Protein 1XE1 (pdb70)

B-factor: mean 42.99, std 13.26, range [21.29, 99.69]

InterPro domains:
  IPR009000 Translation protein, beta-barrel domain superfamily [SSF50447] (25-107)
  IPR016744 Uncharacterised conserved protein UCP019072 [PIRSF019072] (3-108)
  IPR029459 Elongation factor Tu-type domain [PF14578] (24-104)

Radius of gyration: 11.36 Å; Cα contacts (8 Å, |Δi|>4): 255; chains: 1; bounding box: 30×22×25 Å

Solvent-accessible surface area: 5218 Å² total

Sequence (89 aa):
IEILSKKPAGKVVVEEVVNIGKDVIIGTVESGIGVGFKVKGPSGIGGIVRIERNREKVEFAIAGDRIGISIEGKIGKVKKGDVLEIYQT

Structure (mmCIF, N/CA/C/O backbone):
data_1XE1
#
_entry.id   1XE1
#
_cell.length_a   88.625
_cell.length_b   88.625
_cell.length_c   73.267
_cell.angle_alpha   90.00
_cell.angle_beta   90.00
_cell.angle_gamma   120.00
#
_symmetry.space_group_name_H-M   'P 65 2 2'
#
loop_
_entity.id
_entity.type
_entity.pdbx_description
1 polymer 'hypothetical protein PF0907'
2 non-polymer 'SULFATE ION'
3 water water
#
loop_
_atom_site.group_PDB
_atom_site.id
_atom_site.type_symbol
_atom_site.label_atom_id
_atom_site.label_alt_id
_atom_site.label_comp_id
_atom_site.label_asym_id
_atom_site.label_entity_id
_atom_site.label_seq_id
_atom_site.pdbx_PDB_ins_code
_atom_site.Cartn_x
_atom_site.Cartn_y
_atom_site.Cartn_z
_atom_site.occupancy
_atom_site.B_iso_or_equiv
_atom_site.auth_seq_id
_atom_site.auth_comp_id
_atom_site.auth_asym_id
_atom_site.auth_atom_id
_atom_site.pdbx_PDB_model_num
ATOM 1 N N . ILE A 1 26 ? 78.821 29.639 -6.300 1.00 81.47 18 ILE A N 1
ATOM 2 C CA . ILE A 1 26 ? 79.803 29.257 -7.353 1.00 81.10 18 ILE A CA 1
ATOM 3 C C . ILE A 1 26 ? 80.527 27.953 -7.005 1.00 80.02 18 ILE A C 1
ATOM 4 O O . ILE A 1 26 ? 80.599 27.046 -7.839 1.00 81.68 18 ILE A O 1
ATOM 6 N N . GLU A 1 27 ? 81.055 27.856 -5.785 1.00 75.77 19 GLU A N 1
ATOM 7 C CA . GLU A 1 27 ? 81.782 26.656 -5.356 1.00 73.94 19 GLU A CA 1
ATOM 8 C C . GLU A 1 27 ? 81.587 26.345 -3.872 1.00 71.81 19 GLU A C 1
ATOM 9 O O . GLU A 1 27 ? 81.379 27.247 -3.066 1.00 72.90 19 GLU A O 1
ATOM 11 N N . ILE A 1 28 ? 81.672 25.069 -3.513 1.00 67.14 20 ILE A N 1
ATOM 12 C CA . ILE A 1 28 ? 81.496 24.652 -2.128 1.00 65.00 20 ILE A CA 1
ATOM 13 C C . ILE A 1 28 ? 82.859 24.427 -1.480 1.00 64.42 20 ILE A C 1
ATOM 14 O O . ILE A 1 28 ? 83.656 23.621 -1.965 1.00 63.63 20 ILE A O 1
ATOM 19 N N . LEU A 1 29 ? 83.124 25.131 -0.381 1.00 62.51 21 LEU A N 1
ATOM 20 C CA . LEU A 1 29 ? 84.432 25.039 0.265 1.00 63.84 21 LEU A CA 1
ATOM 21 C C . LEU A 1 29 ? 84.516 24.071 1.455 1.00 65.53 21 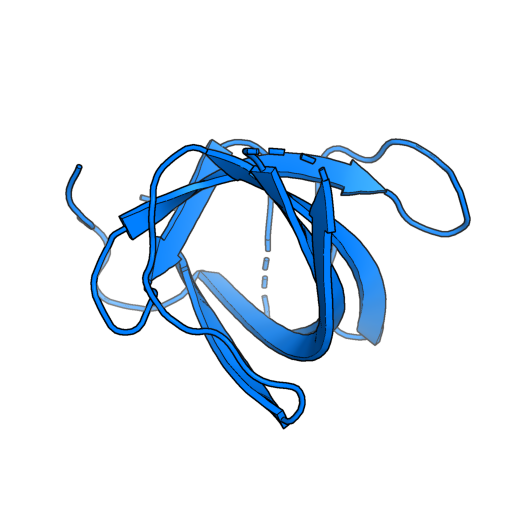LEU A C 1
ATOM 22 O O . LEU A 1 29 ? 85.600 23.555 1.739 1.00 67.94 21 LEU A O 1
ATOM 27 N N . SER A 1 30 ? 83.398 23.807 2.137 1.00 63.09 22 SER A N 1
ATOM 28 C C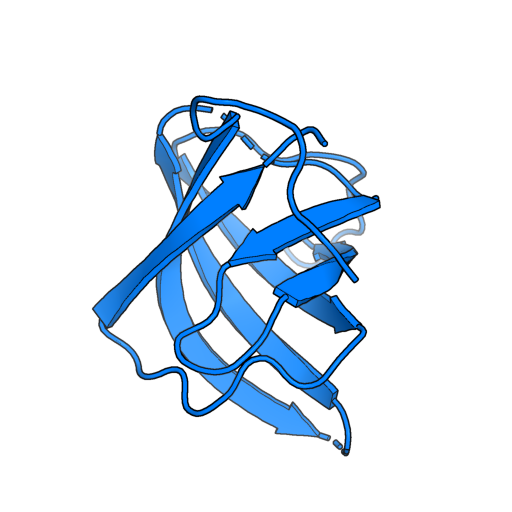A . SER A 1 30 ? 83.415 22.912 3.304 1.00 61.23 22 SER A CA 1
ATOM 29 C C . SER A 1 30 ? 83.485 21.444 2.905 1.00 62.40 22 SER A C 1
ATOM 30 O O . SER A 1 30 ? 83.078 21.071 1.808 1.00 62.39 22 SER A O 1
ATOM 33 N N . LYS A 1 31 ? 83.992 20.612 3.809 1.00 62.76 23 LYS A N 1
ATOM 34 C CA . LYS A 1 31 ? 84.126 19.187 3.545 1.00 62.96 23 LYS A CA 1
ATOM 35 C C . LYS A 1 31 ? 82.819 18.433 3.811 1.00 62.36 23 LYS A C 1
ATOM 36 O O . LYS A 1 31 ? 82.466 17.509 3.076 1.00 63.68 23 LYS A O 1
ATOM 37 N N . LYS A 1 32 ? 82.112 18.821 4.867 1.00 58.47 24 LYS A N 1
ATOM 38 C CA . LYS A 1 32 ? 80.881 18.142 5.258 1.00 54.96 24 LYS A CA 1
ATOM 39 C C . LYS A 1 32 ? 79.677 19.108 5.232 1.00 53.25 24 LYS A C 1
ATOM 40 O O . LYS A 1 32 ? 79.849 20.324 5.435 1.00 52.93 24 LYS A O 1
ATOM 43 N N . PRO A 1 33 ? 78.471 18.588 4.958 1.00 49.40 25 PRO A N 1
ATOM 44 C CA . PRO A 1 33 ? 77.255 19.414 4.988 1.00 45.28 25 PRO A CA 1
ATOM 45 C C . PRO A 1 33 ? 76.973 19.980 6.388 1.00 39.00 25 PRO A C 1
ATOM 46 O O . PRO A 1 33 ? 77.192 19.288 7.392 1.00 40.26 25 PRO A O 1
ATOM 50 N N . ALA A 1 34 ? 76.513 21.224 6.453 1.00 33.51 26 ALA A N 1
ATOM 51 C CA . ALA A 1 34 ? 75.955 21.769 7.703 1.00 32.65 26 ALA A CA 1
ATOM 52 C C . ALA A 1 34 ? 74.583 21.154 8.023 1.00 34.73 26 ALA A C 1
ATOM 53 O O . ALA A 1 34 ? 74.216 20.987 9.185 1.00 32.50 26 ALA A O 1
ATOM 55 N N . GLY A 1 35 ? 73.817 20.815 6.984 1.00 33.50 27 GLY A N 1
ATOM 56 C CA . GLY A 1 35 ? 72.482 20.292 7.185 1.00 30.27 27 GLY A CA 1
ATOM 57 C C . GLY A 1 35 ? 72.007 19.603 5.920 1.00 30.08 27 GLY A C 1
ATOM 58 O O . GLY A 1 35 ? 72.668 19.701 4.886 1.00 30.83 27 GLY A O 1
ATOM 59 N N . LYS A 1 36 ? 70.894 18.874 6.021 1.00 28.74 28 LYS A N 1
ATOM 60 C CA . LYS A 1 36 ? 70.241 18.249 4.855 1.00 29.71 28 LYS A CA 1
ATOM 61 C C . LYS A 1 36 ? 68.753 18.551 4.870 1.00 30.30 28 LYS A C 1
ATOM 62 O O . LYS A 1 36 ? 68.138 18.616 5.945 1.00 29.34 28 LYS A O 1
ATOM 68 N N . VAL A 1 37 ? 68.187 18.757 3.681 1.00 28.50 29 VAL A N 1
ATOM 69 C CA . VAL A 1 37 ? 66.756 19.033 3.517 1.00 28.10 29 VAL A CA 1
ATOM 70 C C . VAL A 1 37 ? 66.117 17.960 2.630 1.00 29.26 29 VAL A C 1
ATOM 71 O O . VAL A 1 37 ? 66.585 17.725 1.497 1.00 28.20 29 VAL A O 1
ATOM 75 N N . VAL A 1 38 ? 65.081 17.289 3.138 1.00 27.09 30 VAL A N 1
ATOM 76 C CA . VAL A 1 38 ? 64.308 16.389 2.279 1.00 27.69 30 VAL A CA 1
ATOM 77 C C . VAL A 1 38 ? 63.238 17.247 1.586 1.00 28.23 30 VAL A C 1
ATOM 78 O O . VAL A 1 38 ? 62.473 17.972 2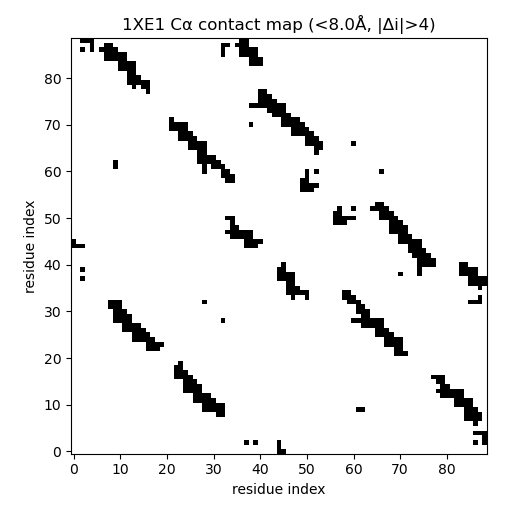.229 1.00 25.72 30 VAL A O 1
ATOM 82 N N . VAL A 1 39 ? 63.224 17.171 0.266 1.00 27.03 31 VAL A N 1
ATOM 83 C CA . VAL A 1 39 ? 62.324 17.964 -0.545 1.00 25.04 31 VAL A CA 1
ATOM 84 C C . VAL A 1 39 ? 60.946 17.323 -0.551 1.00 27.41 31 VAL A C 1
ATOM 85 O O . VAL A 1 39 ? 60.789 16.150 -0.913 1.00 27.26 31 VAL A O 1
ATOM 89 N N . GLU A 1 40 ? 59.962 18.107 -0.126 1.00 25.29 32 GLU A N 1
ATOM 90 C CA . GLU A 1 40 ? 58.565 17.726 -0.144 1.00 28.71 32 GLU A CA 1
ATOM 91 C C . GLU A 1 40 ? 57.882 18.178 -1.444 1.00 32.37 32 GLU A C 1
ATOM 92 O O . GLU A 1 40 ? 57.128 17.410 -2.053 1.00 31.67 32 GLU A O 1
ATOM 98 N N . GLU A 1 41 ? 58.152 19.407 -1.877 1.00 32.71 33 GLU A N 1
ATOM 99 C CA . GLU A 1 41 ? 57.591 19.954 -3.133 1.00 33.48 33 GLU A CA 1
ATOM 100 C C . GLU A 1 41 ? 58.588 20.988 -3.669 1.00 37.84 33 GLU A C 1
ATOM 101 O O . GLU A 1 41 ? 59.306 21.630 -2.880 1.00 37.43 33 GLU A O 1
ATOM 107 N N . VAL A 1 42 ? 58.663 21.112 -4.992 1.00 35.62 34 VAL A N 1
ATOM 108 C CA . VAL A 1 42 ? 59.495 22.103 -5.678 1.00 39.72 34 VAL A CA 1
ATOM 109 C C . VAL A 1 42 ? 58.581 22.858 -6.618 1.00 42.01 34 VAL A C 1
ATOM 110 O O . VAL A 1 42 ? 57.811 22.247 -7.365 1.00 39.61 34 VAL A O 1
ATOM 114 N N . VAL A 1 43 ? 58.645 24.181 -6.586 1.00 42.69 35 VAL A N 1
ATOM 115 C CA . VAL A 1 43 ? 57.941 24.967 -7.597 1.00 47.71 35 VAL A CA 1
ATOM 116 C C . VAL A 1 43 ? 58.846 26.065 -8.166 1.00 48.09 35 VAL A C 1
ATOM 117 O O . VAL A 1 43 ? 59.634 26.679 -7.427 1.00 45.60 35 VAL A O 1
ATOM 121 N N . ASN A 1 44 ? 58.794 26.252 -9.485 1.00 47.70 36 ASN A N 1
ATOM 122 C CA . ASN A 1 44 ? 59.449 27.393 -10.123 1.00 49.30 36 ASN A CA 1
ATOM 123 C C . ASN A 1 44 ? 58.431 28.513 -10.331 1.00 47.16 36 ASN A C 1
ATOM 124 O O . ASN A 1 44 ? 57.358 28.292 -10.881 1.00 45.20 36 ASN A O 1
ATOM 129 N N . ILE A 1 45 ? 58.750 29.698 -9.825 1.00 43.93 37 ILE A N 1
ATOM 130 C CA . ILE A 1 45 ? 57.864 30.850 -9.944 1.00 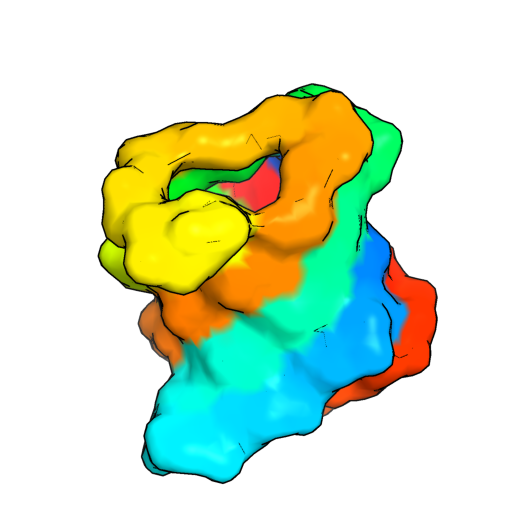46.41 37 ILE A CA 1
ATOM 131 C C . ILE A 1 45 ? 58.736 32.020 -10.360 1.00 42.45 37 ILE A C 1
ATOM 132 O O . ILE A 1 45 ? 59.712 32.332 -9.674 1.00 41.58 37 ILE A O 1
ATOM 145 N N . GLY A 1 47 ? 61.030 32.410 -12.527 1.00 46.84 39 GLY A N 1
ATOM 146 C CA . GLY A 1 47 ? 62.416 31.998 -12.701 1.00 50.25 39 GLY A CA 1
ATOM 147 C C . GLY A 1 47 ? 63.173 31.510 -11.479 1.00 50.54 39 GLY A C 1
ATOM 148 O O . GLY A 1 47 ? 64.360 31.228 -11.578 1.00 50.58 39 GLY A O 1
ATOM 149 N N . LYS A 1 48 ? 62.500 31.402 -10.334 1.00 50.08 40 LYS A N 1
ATOM 150 C CA . LYS A 1 48 ? 63.159 30.979 -9.105 1.00 48.47 40 LYS A CA 1
ATOM 151 C C . LYS A 1 48 ? 62.544 29.701 -8.543 1.00 48.04 40 LYS A C 1
ATOM 152 O O . LYS A 1 48 ? 61.324 29.519 -8.567 1.00 44.27 40 LYS A O 1
ATOM 157 N N . ASP A 1 49 ? 63.413 28.815 -8.058 1.00 48.48 41 ASP A N 1
ATOM 158 C CA . ASP A 1 49 ? 63.016 27.583 -7.373 1.00 48.23 41 ASP A CA 1
ATOM 159 C C . ASP A 1 49 ? 62.599 27.903 -5.957 1.00 42.88 41 ASP A C 1
ATOM 160 O O . ASP A 1 49 ? 63.357 28.523 -5.189 1.00 44.82 41 ASP A O 1
ATOM 165 N N . VAL A 1 50 ? 61.382 27.518 -5.619 1.00 40.33 42 VAL A N 1
ATOM 166 C CA . VAL A 1 50 ? 60.955 27.534 -4.233 1.00 37.66 42 VAL A CA 1
ATOM 167 C C . VAL A 1 50 ? 60.810 26.077 -3.809 1.00 36.77 42 VAL A C 1
ATOM 168 O O . VAL A 1 50 ? 60.076 25.297 -4.431 1.00 36.91 42 VAL A O 1
ATOM 172 N N . ILE A 1 51 ? 61.542 25.725 -2.762 1.00 33.74 43 ILE A N 1
ATOM 173 C CA . ILE A 1 51 ? 61.585 24.361 -2.251 1.00 36.01 43 ILE A CA 1
ATOM 174 C C . ILE A 1 51 ? 60.877 24.329 -0.915 1.00 36.31 43 ILE A C 1
ATOM 175 O O . ILE A 1 51 ? 61.120 25.180 -0.045 1.00 37.29 43 ILE A O 1
ATOM 180 N N . ILE A 1 52 ? 59.938 23.399 -0.788 1.00 31.88 44 ILE A N 1
ATOM 181 C CA . ILE A 1 52 ? 59.275 23.111 0.482 1.00 30.81 44 ILE A CA 1
ATOM 182 C C . ILE A 1 52 ? 59.845 21.776 0.956 1.00 31.44 44 ILE A C 1
ATOM 183 O O . ILE A 1 52 ? 60.013 20.840 0.166 1.00 28.90 44 ILE A O 1
ATOM 188 N N . GLY A 1 53 ? 60.227 21.706 2.222 1.00 27.81 45 GLY A N 1
ATOM 189 C CA . GLY A 1 53 ? 60.900 20.522 2.710 1.00 27.36 45 GLY A CA 1
ATOM 190 C C . GLY A 1 53 ? 61.094 20.575 4.215 1.00 25.59 45 GLY A C 1
ATOM 191 O O . GLY A 1 53 ? 60.615 21.503 4.880 1.00 26.10 45 GLY A O 1
ATOM 192 N N . THR A 1 54 ? 61.736 19.548 4.751 1.00 24.61 46 THR A N 1
ATOM 193 C CA . THR A 1 54 ? 61.978 19.482 6.189 1.00 26.75 46 THR A CA 1
ATOM 194 C C . THR A 1 54 ? 63.455 19.271 6.373 1.00 26.63 46 THR A C 1
ATOM 195 O O . THR A 1 54 ? 64.061 18.451 5.690 1.00 23.80 46 THR A O 1
ATOM 199 N N . VAL A 1 55 ? 64.052 20.053 7.273 1.00 25.66 47 VAL A N 1
ATOM 200 C CA . VAL A 1 55 ? 65.446 19.841 7.641 1.00 24.69 47 VAL A CA 1
ATOM 201 C C . VAL A 1 55 ? 65.593 18.491 8.324 1.00 24.95 47 VAL A C 1
ATOM 202 O O . VAL A 1 55 ? 64.953 18.225 9.333 1.00 24.23 47 VAL A O 1
ATOM 206 N N . GLU A 1 56 ? 66.438 17.644 7.746 1.00 28.95 48 GLU A N 1
ATOM 207 C CA . GLU A 1 56 ? 66.555 16.238 8.113 1.00 35.62 48 GLU A CA 1
ATOM 208 C C . GLU A 1 56 ? 67.606 16.049 9.190 1.00 36.32 48 GLU A C 1
ATOM 209 O O . GLU A 1 56 ? 67.469 15.165 10.030 1.00 38.18 48 GLU A O 1
ATOM 215 N N . SER A 1 57 ? 68.685 16.832 9.119 1.00 34.72 49 SER A N 1
ATOM 216 C CA . SER 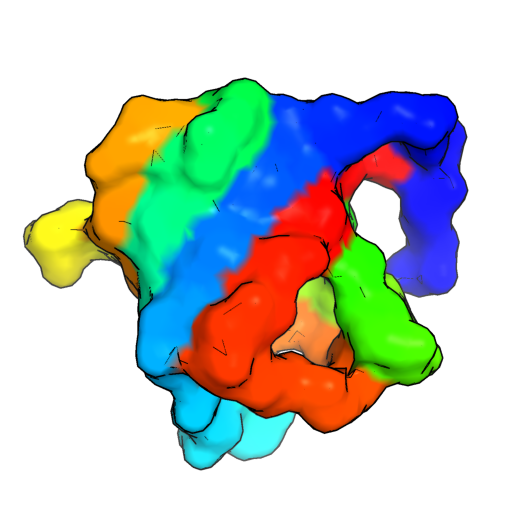A 1 57 ? 69.787 16.727 10.066 1.00 36.13 49 SER A CA 1
ATOM 217 C C . SER A 1 57 ? 70.516 18.051 10.047 1.00 39.06 49 SER A C 1
ATOM 218 O O . SER A 1 57 ? 70.472 18.770 9.033 1.00 35.86 49 SER A O 1
ATOM 221 N N . GLY A 1 58 ? 71.150 18.385 11.172 1.00 35.00 50 GLY A N 1
ATOM 222 C CA . GLY A 1 58 ? 71.885 19.631 11.278 1.00 32.01 50 GLY A CA 1
ATOM 223 C C . GLY A 1 58 ? 71.030 20.880 11.172 1.00 29.47 50 GLY A C 1
ATOM 224 O O . GLY A 1 58 ? 69.983 20.988 11.793 1.00 31.08 50 GLY A O 1
ATOM 237 N N . ILE A 1 60 ? 70.470 24.809 8.668 1.00 30.79 52 ILE A N 1
ATOM 238 C CA . ILE A 1 60 ? 70.735 25.577 7.477 1.00 30.23 52 ILE A CA 1
ATOM 239 C C . ILE A 1 60 ? 70.500 27.034 7.826 1.00 32.78 52 ILE A C 1
ATOM 240 O O . ILE A 1 60 ? 69.703 27.339 8.725 1.00 32.49 52 ILE A O 1
ATOM 245 N N . GLY A 1 61 ? 71.181 27.934 7.119 1.00 31.93 53 GLY A N 1
ATOM 246 C CA . GL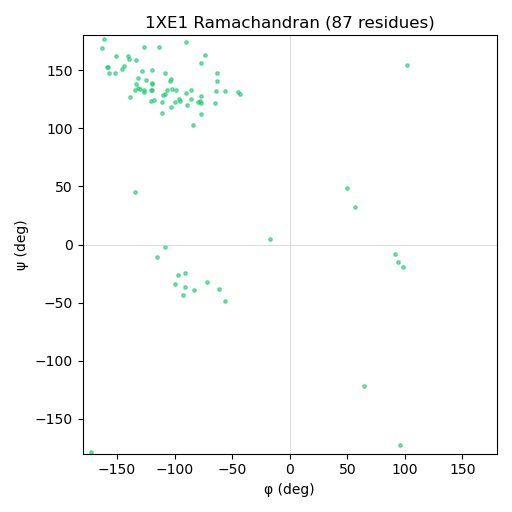Y A 1 61 ? 70.991 29.354 7.335 1.00 29.99 53 GLY A CA 1
ATOM 247 C C . GLY A 1 61 ? 70.997 30.114 6.037 1.00 28.91 53 GLY A C 1
ATOM 248 O O . GLY A 1 61 ? 71.447 29.602 5.013 1.00 28.45 53 GLY A O 1
ATOM 249 N N . VAL A 1 62 ? 70.470 31.327 6.078 1.00 30.69 54 VAL A N 1
ATOM 250 C CA . VAL A 1 62 ? 70.526 32.246 4.935 1.00 32.81 54 VAL A CA 1
ATOM 251 C C . VAL A 1 62 ? 71.979 32.444 4.540 1.00 36.09 54 VAL A C 1
ATOM 252 O O . VAL A 1 62 ? 72.856 32.625 5.400 1.00 36.80 54 VAL A O 1
ATOM 256 N N . GLY A 1 63 ? 72.241 32.331 3.240 1.00 37.50 55 GLY A N 1
ATOM 257 C CA . GLY A 1 63 ? 73.587 32.405 2.708 1.00 36.08 55 GLY A CA 1
ATOM 258 C C . GLY A 1 63 ? 74.332 31.091 2.570 1.00 40.35 55 GLY A C 1
ATOM 259 O O . GLY A 1 63 ? 75.415 31.079 1.999 1.00 41.84 55 GLY A O 1
ATOM 260 N N . PHE A 1 64 ? 73.777 29.992 3.093 1.00 37.75 56 PHE A N 1
ATOM 261 C CA . PHE A 1 64 ? 74.427 28.695 2.978 1.00 35.48 56 PHE A CA 1
ATOM 262 C C . PHE A 1 64 ? 74.285 28.206 1.534 1.00 35.91 56 PHE A C 1
ATOM 263 O O . PHE A 1 64 ? 73.470 28.725 0.777 1.00 35.11 56 PHE A O 1
ATOM 271 N N . LYS A 1 65 ? 75.100 27.226 1.166 1.00 35.38 57 LYS A N 1
ATOM 272 C CA . LYS A 1 65 ? 75.163 26.737 -0.204 1.00 39.60 57 LYS A CA 1
ATOM 273 C C . LYS A 1 65 ? 74.411 25.425 -0.376 1.00 38.43 57 LYS A C 1
ATOM 274 O O . LYS A 1 65 ? 74.527 24.518 0.456 1.00 39.59 57 LYS A O 1
ATOM 280 N N . VAL A 1 66 ? 73.612 25.361 -1.438 1.00 39.72 58 VAL A N 1
ATOM 281 C CA . VAL A 1 66 ? 72.826 24.171 -1.783 1.00 41.36 58 VAL A CA 1
ATOM 282 C C . VAL A 1 66 ? 73.500 23.429 -2.928 1.00 40.85 58 VAL A C 1
ATOM 283 O O . VAL A 1 66 ? 73.670 23.972 -4.020 1.00 42.65 58 VAL A O 1
ATOM 287 N N . LYS A 1 67 ? 73.894 22.192 -2.670 1.00 41.41 59 LYS A N 1
ATOM 288 C CA . LYS A 1 67 ? 74.458 21.351 -3.710 1.00 45.18 59 LYS A CA 1
ATOM 289 C C . LYS A 1 67 ? 73.321 20.680 -4.491 1.00 46.35 59 LYS A C 1
ATOM 290 O O . LYS A 1 67 ? 72.697 19.733 -4.011 1.00 45.31 59 LYS A O 1
ATOM 296 N N . GLY A 1 68 ? 73.034 21.198 -5.682 1.00 47.31 60 GLY A N 1
ATOM 297 C CA . GLY A 1 68 ? 72.035 20.606 -6.554 1.00 48.47 60 GLY A CA 1
ATOM 298 C C . GLY A 1 68 ? 72.656 19.574 -7.481 1.00 52.31 60 GLY A C 1
ATOM 299 O O . GLY A 1 68 ? 73.876 19.405 -7.481 1.00 49.96 60 GLY A O 1
ATOM 300 N N . PRO A 1 69 ? 71.828 18.871 -8.262 1.00 55.12 61 PRO A N 1
ATOM 301 C CA . PRO A 1 69 ? 72.331 17.865 -9.213 1.00 55.91 61 PRO A CA 1
ATOM 302 C C . PRO A 1 69 ? 73.245 18.494 -10.257 1.00 55.63 61 PRO A C 1
ATOM 303 O O . PRO A 1 69 ? 74.249 17.883 -10.608 1.00 57.09 61 PRO A O 1
ATOM 307 N N . SER A 1 70 ? 72.921 19.702 -10.713 1.00 53.67 62 SER A N 1
ATOM 308 C CA . SER A 1 70 ? 73.666 20.329 -11.799 1.00 56.12 62 SER A CA 1
ATOM 309 C C . SER A 1 70 ? 74.409 21.590 -11.401 1.00 56.42 62 SER A C 1
ATOM 310 O O . SER A 1 70 ? 75.217 22.094 -12.175 1.00 56.71 62 SER A O 1
ATOM 313 N N . GLY A 1 71 ? 74.136 22.116 -10.212 1.00 52.16 63 GLY A N 1
ATOM 314 C CA . GLY A 1 71 ? 74.697 23.402 -9.832 1.00 51.19 63 GLY A CA 1
ATOM 315 C C . GLY A 1 71 ? 74.698 23.697 -8.341 1.00 50.14 63 GLY A C 1
ATOM 316 O O . GLY A 1 71 ? 74.213 22.908 -7.535 1.00 46.46 63 GLY A O 1
ATOM 317 N N . ILE A 1 72 ? 75.270 24.837 -7.973 1.00 49.69 64 ILE A N 1
ATOM 318 C CA . ILE A 1 72 ? 75.354 25.207 -6.582 1.00 49.09 64 ILE A CA 1
ATOM 319 C C . ILE A 1 72 ? 74.573 26.484 -6.412 1.00 50.23 64 ILE A C 1
ATOM 320 O O . ILE A 1 72 ? 74.810 27.460 -7.115 1.00 53.86 64 ILE A O 1
ATOM 325 N N . GLY A 1 73 ? 73.613 26.457 -5.496 1.00 45.56 65 GLY A N 1
ATOM 326 C CA . GLY A 1 73 ? 72.768 27.605 -5.252 1.00 44.88 65 GLY A CA 1
ATOM 327 C C . GLY A 1 73 ? 73.005 28.184 -3.880 1.00 42.95 65 GLY A C 1
ATOM 328 O O . GLY A 1 73 ? 73.681 27.592 -3.044 1.00 43.74 65 GLY A O 1
ATOM 329 N N . GLY A 1 74 ? 72.428 29.351 -3.650 1.00 44.52 66 GLY A N 1
ATOM 330 C CA . GLY A 1 74 ? 72.561 30.021 -2.374 1.00 41.88 66 GLY A CA 1
ATOM 331 C C . GLY A 1 74 ? 71.202 30.202 -1.764 1.00 40.50 66 GLY A C 1
ATOM 332 O O . GLY A 1 74 ? 70.242 30.532 -2.455 1.00 38.98 66 GLY A O 1
ATOM 333 N N . ILE A 1 75 ? 71.104 29.962 -0.466 1.00 38.42 67 ILE A N 1
ATOM 334 C CA . ILE A 1 75 ? 69.844 30.189 0.204 1.00 36.01 67 ILE A CA 1
ATOM 335 C C . ILE A 1 75 ? 69.677 31.673 0.429 1.00 38.87 67 ILE A C 1
ATOM 336 O O . ILE A 1 75 ? 70.472 32.307 1.132 1.00 39.65 67 ILE A O 1
ATOM 341 N N . VAL A 1 76 ? 68.591 32.195 -0.123 1.00 37.53 68 VAL A N 1
ATOM 342 C CA . VAL A 1 76 ? 68.313 33.608 -0.127 1.00 39.75 68 VAL A CA 1
ATOM 343 C C . VAL A 1 76 ? 67.323 33.950 0.980 1.00 38.71 68 VAL A C 1
ATOM 344 O O . VAL A 1 76 ? 67.410 35.016 1.591 1.00 38.18 68 VAL A O 1
ATOM 348 N N . ARG A 1 77 ? 66.398 33.035 1.260 1.00 31.97 69 ARG A N 1
ATOM 349 C CA . ARG A 1 77 ? 65.349 33.276 2.239 1.00 33.22 69 ARG A CA 1
ATOM 350 C C . ARG A 1 77 ? 64.832 31.951 2.757 1.00 33.13 69 ARG A C 1
ATOM 351 O O . ARG A 1 77 ? 64.805 30.967 2.015 1.00 36.63 69 ARG A O 1
ATOM 359 N N . ILE A 1 78 ? 64.421 31.942 4.018 1.00 31.97 70 ILE A N 1
ATOM 360 C CA . ILE A 1 78 ? 63.805 30.783 4.636 1.00 30.14 70 ILE A CA 1
ATOM 361 C C . ILE A 1 78 ? 62.556 31.229 5.337 1.00 29.60 70 ILE A C 1
ATOM 362 O O . ILE A 1 78 ? 62.551 32.220 6.076 1.00 31.23 70 ILE A O 1
ATOM 367 N N . GLU A 1 79 ? 61.484 30.477 5.151 1.00 27.88 71 GLU A N 1
ATOM 368 C CA . GLU A 1 79 ? 60.270 30.774 5.884 1.00 28.63 71 GLU A CA 1
ATOM 369 C C . GLU A 1 79 ? 59.835 29.555 6.616 1.00 31.10 71 GLU A C 1
ATOM 370 O O . GLU A 1 79 ? 59.930 28.442 6.090 1.00 31.16 71 GLU A O 1
ATOM 376 N N . ARG A 1 80 ? 59.329 29.765 7.825 1.00 30.44 72 ARG A N 1
ATOM 377 C CA . ARG A 1 80 ? 58.870 28.678 8.666 1.00 36.04 72 ARG A CA 1
ATOM 378 C C . ARG A 1 80 ? 57.565 29.134 9.329 1.00 40.71 72 ARG A C 1
ATOM 379 O O . ARG A 1 80 ? 57.520 30.195 9.937 1.00 41.55 72 ARG A O 1
ATOM 387 N N . ASN A 1 81 ? 56.511 28.330 9.205 1.00 46.12 73 ASN A N 1
ATOM 388 C CA . ASN A 1 81 ? 55.175 28.728 9.660 1.00 50.08 73 ASN A CA 1
ATOM 389 C C . ASN A 1 81 ? 54.801 30.107 9.138 1.00 49.10 73 ASN A C 1
ATOM 390 O O . ASN A 1 81 ? 54.390 30.973 9.911 1.00 50.13 73 ASN A O 1
ATOM 395 N N . ARG A 1 82 ? 54.990 30.301 7.832 1.00 49.90 74 ARG A N 1
ATOM 396 C CA . ARG A 1 82 ? 54.687 31.555 7.134 1.00 53.20 74 ARG A CA 1
ATOM 397 C C . ARG A 1 82 ? 55.403 32.786 7.724 1.00 57.36 74 ARG A C 1
ATOM 398 O O . ARG A 1 82 ? 54.873 33.900 7.678 1.00 59.21 74 ARG A O 1
ATOM 400 N N . GLU A 1 83 ? 56.613 32.578 8.253 1.00 54.12 75 GLU A N 1
ATOM 401 C CA . GLU A 1 83 ? 57.400 33.627 8.904 1.00 51.57 75 GLU A CA 1
ATOM 402 C C . GLU A 1 83 ? 58.849 33.579 8.414 1.00 45.58 75 GLU A C 1
ATOM 403 O O . GLU A 1 83 ? 59.448 32.508 8.351 1.00 38.66 75 GLU A O 1
ATOM 409 N N . LYS A 1 84 ? 59.410 34.726 8.056 1.00 40.16 76 LYS A N 1
ATOM 410 C CA . LYS A 1 84 ? 60.816 34.789 7.671 1.00 40.62 76 LYS A CA 1
ATOM 411 C C . LYS A 1 84 ? 61.681 34.419 8.885 1.00 36.52 76 LYS A C 1
ATOM 412 O O . LYS A 1 84 ? 61.419 34.883 9.991 1.00 38.63 76 LYS A O 1
ATOM 418 N N . VAL A 1 85 ? 62.654 33.531 8.676 1.00 33.62 77 VAL A N 1
ATOM 419 C CA . VAL A 1 85 ? 63.621 33.148 9.711 1.00 31.78 77 VAL A CA 1
ATOM 420 C C . VAL A 1 85 ? 65.003 33.180 9.085 1.00 33.71 77 VAL A C 1
ATOM 421 O O . VAL A 1 85 ? 65.123 33.100 7.859 1.00 31.83 77 VAL A O 1
ATOM 425 N N . GLU A 1 86 ? 66.045 33.299 9.913 1.00 30.28 78 GLU A N 1
ATOM 426 C CA . GLU A 1 86 ? 67.403 33.390 9.412 1.00 30.39 78 GLU A CA 1
ATOM 427 C C . GLU A 1 86 ? 68.035 32.010 9.305 1.00 27.88 78 GLU A C 1
ATOM 428 O O . GLU A 1 86 ? 68.979 31.815 8.549 1.00 31.41 78 GLU A O 1
ATOM 434 N N . PHE A 1 87 ? 67.537 31.067 10.103 1.00 30.00 79 PHE A N 1
ATOM 435 C CA . PHE A 1 87 ? 68.057 29.707 10.122 1.00 27.19 79 PHE A CA 1
ATOM 436 C C . PHE A 1 87 ? 66.958 28.721 10.502 1.00 28.81 79 PHE A C 1
ATOM 437 O O . PHE A 1 87 ? 65.922 29.110 11.043 1.00 25.19 79 PHE A O 1
ATOM 445 N N . ALA A 1 88 ? 67.192 27.444 10.210 1.00 28.25 80 ALA A N 1
ATOM 446 C CA . ALA A 1 88 ? 66.260 26.392 10.596 1.00 28.04 80 ALA A CA 1
ATOM 447 C C . ALA A 1 88 ? 67.068 25.156 10.978 1.00 29.16 80 ALA A C 1
ATOM 448 O O . ALA A 1 88 ? 68.204 24.979 10.524 1.00 25.31 80 ALA A O 1
ATOM 450 N N . ILE A 1 89 ? 66.495 24.319 11.834 1.00 26.34 81 ILE A N 1
ATOM 451 C CA . ILE A 1 89 ? 67.196 23.157 12.367 1.00 28.21 81 ILE A CA 1
ATOM 452 C C . ILE A 1 89 ? 66.376 21.893 12.127 1.00 28.93 81 ILE A C 1
ATOM 453 O O . ILE A 1 89 ? 65.220 21.992 11.760 1.00 28.00 81 ILE A O 1
ATOM 458 N N . ALA A 1 90 ? 66.976 20.733 12.380 1.00 28.21 82 ALA A N 1
ATOM 459 C CA . ALA A 1 90 ? 66.350 19.424 12.163 1.00 31.69 82 ALA A CA 1
ATOM 460 C C . ALA A 1 90 ? 64.930 19.379 12.680 1.00 31.67 8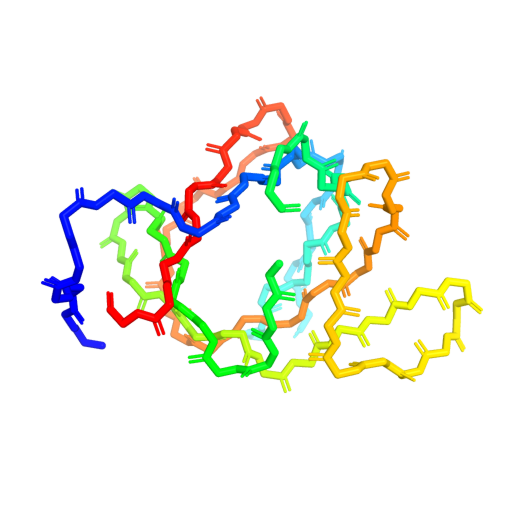2 ALA A C 1
ATOM 461 O O . ALA A 1 90 ? 64.670 19.791 13.809 1.00 27.54 82 ALA A O 1
ATOM 463 N N . GLY A 1 91 ? 64.007 18.887 11.844 1.00 30.18 83 GLY A N 1
ATOM 464 C CA . GLY A 1 91 ? 62.606 18.818 12.214 1.00 28.02 83 GLY A CA 1
ATOM 465 C C . GLY A 1 91 ? 61.774 19.998 11.772 1.00 28.16 83 GLY A C 1
ATOM 466 O O . GLY A 1 91 ? 60.551 19.907 11.808 1.00 29.82 83 GLY A O 1
ATOM 467 N N . ASP A 1 92 ? 62.421 21.103 11.370 1.00 25.25 84 ASP A N 1
ATOM 468 C CA . ASP A 1 92 ? 61.706 22.280 10.861 1.00 27.52 84 ASP A CA 1
ATOM 469 C C . ASP A 1 92 ? 61.253 22.037 9.443 1.00 27.66 84 ASP A C 1
ATOM 470 O O . ASP A 1 92 ? 62.063 21.698 8.579 1.00 25.01 84 ASP A O 1
ATOM 475 N N . ARG A 1 93 ? 59.968 22.266 9.212 1.00 27.06 85 ARG A N 1
ATOM 476 C CA . ARG A 1 93 ? 59.424 22.253 7.872 1.00 27.74 85 ARG A CA 1
ATOM 477 C C . ARG A 1 93 ? 59.394 23.678 7.337 1.00 26.95 85 ARG A C 1
ATOM 478 O O . ARG A 1 93 ? 58.815 24.573 7.950 1.00 27.07 85 ARG A O 1
ATOM 486 N N . ILE A 1 94 ? 60.037 23.893 6.196 1.00 26.42 86 ILE A N 1
ATOM 487 C CA . ILE A 1 94 ? 60.318 25.253 5.740 1.00 29.97 86 ILE A CA 1
ATOM 488 C C . ILE A 1 94 ? 60.100 25.391 4.244 1.00 32.28 86 ILE A C 1
ATOM 489 O O . ILE A 1 94 ? 60.093 24.376 3.519 1.00 32.32 86 ILE A O 1
ATOM 494 N N . GLY A 1 95 ? 59.921 26.639 3.797 1.00 31.89 87 GLY A N 1
ATOM 495 C CA . GLY A 1 95 ? 60.122 27.021 2.409 1.00 31.03 87 GLY A CA 1
ATOM 496 C C . GLY A 1 95 ? 61.448 27.749 2.258 1.00 33.28 87 GLY A C 1
ATOM 497 O O . GLY A 1 95 ? 61.830 28.516 3.131 1.00 35.03 87 GLY A O 1
ATOM 498 N N . ILE A 1 96 ? 62.139 27.496 1.156 1.00 28.73 88 ILE A N 1
ATOM 499 C CA . ILE A 1 96 ? 63.445 28.063 0.858 1.00 36.90 88 ILE A CA 1
ATOM 500 C C . ILE A 1 96 ? 63.423 28.659 -0.553 1.00 39.14 88 ILE A C 1
ATOM 501 O O . ILE A 1 96 ? 62.927 28.010 -1.480 1.00 36.93 88 ILE A O 1
ATOM 506 N N . SER A 1 97 ? 63.945 29.878 -0.718 1.00 41.25 89 SER A N 1
ATOM 507 C CA . SER A 1 97 ? 64.286 30.402 -2.054 1.00 40.29 89 SER A CA 1
ATOM 508 C C . SER A 1 97 ? 65.748 30.233 -2.296 1.00 42.07 89 SER A C 1
ATOM 509 O O . SER A 1 97 ? 66.589 30.570 -1.448 1.00 40.05 89 SER A O 1
ATOM 512 N N . ILE A 1 98 ? 66.060 29.712 -3.469 1.00 44.02 90 ILE A N 1
ATOM 513 C CA . ILE A 1 98 ? 67.437 29.499 -3.859 1.00 48.87 90 ILE A CA 1
ATOM 514 C C . ILE A 1 98 ? 67.843 30.509 -4.953 1.00 54.73 90 ILE A C 1
ATOM 515 O O . ILE A 1 98 ? 66.997 30.966 -5.759 1.00 50.44 90 ILE A O 1
ATOM 520 N N . GLU A 1 99 ? 69.123 30.890 -4.916 1.00 58.42 91 GLU A N 1
ATOM 521 C CA . GLU A 1 99 ? 69.752 31.731 -5.931 1.00 62.82 91 GLU A CA 1
ATOM 522 C C . GLU A 1 99 ? 70.702 30.869 -6.731 1.00 61.26 91 GLU A C 1
ATOM 523 O O . GLU A 1 99 ? 71.537 30.162 -6.165 1.00 60.63 91 GLU A O 1
ATOM 529 N N . GLY A 1 100 ? 70.571 30.934 -8.050 1.00 61.82 92 GLY A N 1
ATOM 530 C CA . GLY A 1 100 ? 71.394 30.137 -8.935 1.00 62.36 92 GLY A CA 1
ATOM 531 C C . GLY A 1 100 ? 70.604 28.952 -9.437 1.00 63.67 92 GLY A C 1
ATOM 532 O O . GLY A 1 100 ? 69.648 28.521 -8.797 1.00 65.54 92 GLY A O 1
ATOM 533 N N . LYS A 1 101 ? 70.994 28.442 -10.598 1.00 64.63 93 LYS A N 1
ATOM 534 C CA . LYS A 1 101 ? 70.361 27.269 -11.182 1.00 65.10 93 LYS A CA 1
ATOM 535 C C . LYS A 1 101 ? 71.088 26.036 -10.662 1.00 63.00 93 LYS A C 1
ATOM 536 O O . LYS A 1 101 ? 72.304 25.885 -10.856 1.00 62.64 93 LYS A O 1
ATOM 542 N N . ILE A 1 102 ? 70.344 25.165 -9.984 1.00 57.82 94 ILE A N 1
ATOM 543 C CA . ILE A 1 102 ? 70.943 23.995 -9.356 1.00 52.81 94 ILE A CA 1
ATOM 544 C C . ILE A 1 102 ? 70.592 22.688 -10.072 1.00 49.88 94 ILE A C 1
ATOM 545 O O . ILE A 1 102 ? 71.074 21.622 -9.688 1.00 44.41 94 ILE A O 1
ATOM 550 N N . GLY A 1 103 ? 69.767 22.782 -11.113 1.00 47.54 95 GLY A N 1
ATOM 551 C CA . GLY A 1 103 ? 69.341 21.610 -11.857 1.00 50.80 95 GLY A CA 1
ATOM 552 C C . GLY A 1 103 ? 68.003 21.069 -11.389 1.00 49.97 95 GLY A C 1
ATOM 553 O O . GLY A 1 103 ? 67.335 21.681 -10.560 1.00 51.45 95 GLY A O 1
ATOM 554 N N . LYS A 1 104 ? 67.612 19.917 -11.917 1.00 51.27 96 LYS A N 1
ATOM 555 C CA . LYS A 1 104 ? 66.281 19.378 -11.656 1.00 53.04 96 LYS A CA 1
ATOM 556 C C . LYS A 1 104 ? 66.193 18.748 -10.260 1.00 49.42 96 LYS A C 1
ATOM 557 O O . LYS A 1 104 ? 66.819 17.734 -9.986 1.00 53.64 96 LYS A O 1
ATOM 559 N N . VAL A 1 105 ? 65.419 19.384 -9.387 1.00 49.54 97 VAL A N 1
ATOM 560 C CA . VAL A 1 105 ? 65.154 18.873 -8.044 1.00 44.80 97 VAL A CA 1
ATOM 561 C C . VAL A 1 105 ? 63.756 18.295 -8.059 1.00 44.45 97 VAL A C 1
ATOM 562 O O . VAL A 1 105 ? 62.848 18.867 -8.676 1.00 45.06 97 VAL A O 1
ATOM 566 N N . LYS A 1 106 ? 63.585 17.163 -7.379 1.00 41.96 98 LYS A N 1
ATOM 567 C CA . LYS A 1 106 ? 62.320 16.446 -7.360 1.00 39.39 98 LYS A CA 1
ATOM 568 C C . LYS A 1 106 ? 61.923 16.182 -5.907 1.00 36.55 98 LYS A C 1
ATOM 569 O O . LYS A 1 106 ? 62.796 16.011 -5.055 1.00 33.29 98 LYS A O 1
ATOM 575 N N . LYS A 1 107 ? 60.619 16.133 -5.637 1.00 35.07 99 LYS A N 1
ATOM 576 C CA . LYS A 1 107 ? 60.091 15.607 -4.378 1.00 34.53 99 LYS A CA 1
ATOM 577 C C . LYS A 1 107 ? 60.841 14.319 -3.999 1.00 35.56 99 LYS A C 1
ATOM 578 O O . LYS A 1 107 ? 61.007 13.427 -4.834 1.00 33.14 99 LYS A O 1
ATOM 584 N N . GLY A 1 108 ? 61.344 14.226 -2.766 1.00 30.76 100 GLY A N 1
ATOM 585 C CA . GLY A 1 108 ? 62.073 13.032 -2.359 1.00 29.79 100 GLY A CA 1
ATOM 586 C C . GLY A 1 108 ? 63.583 13.122 -2.425 1.00 30.87 100 GLY A C 1
ATOM 587 O O . GLY A 1 108 ? 64.280 12.325 -1.789 1.00 32.97 100 GLY A O 1
ATOM 588 N N . ASP A 1 109 ? 64.111 14.075 -3.190 1.00 29.75 101 ASP A N 1
ATOM 589 C CA . ASP A 1 109 ? 65.549 14.360 -3.123 1.00 31.13 101 ASP A CA 1
ATOM 590 C C . ASP A 1 109 ? 65.928 14.862 -1.731 1.00 30.67 101 ASP A C 1
ATOM 591 O O . ASP A 1 109 ? 65.127 15.513 -1.074 1.00 29.05 101 ASP A O 1
ATOM 596 N N . VAL A 1 110 ? 67.142 14.542 -1.298 1.00 32.82 102 VAL A N 1
ATOM 597 C CA . VAL A 1 110 ? 67.702 15.094 -0.065 1.00 34.57 102 VAL A CA 1
ATOM 598 C C . VAL A 1 110 ? 68.836 16.022 -0.499 1.00 35.99 102 VAL A C 1
ATOM 599 O O . VAL A 1 110 ? 69.826 15.568 -1.074 1.00 37.57 102 VAL A O 1
ATOM 603 N N . LEU A 1 111 ? 68.670 17.325 -0.278 1.00 30.96 103 LEU A N 1
ATOM 604 C CA . LEU A 1 111 ? 69.690 18.289 -0.662 1.00 32.51 103 LEU A CA 1
ATOM 605 C C . LEU A 1 111 ? 70.681 18.516 0.472 1.00 33.63 103 LEU A C 1
ATOM 606 O O . LEU A 1 111 ? 70.277 18.728 1.610 1.00 33.25 103 LEU A O 1
ATOM 611 N N . GLU A 1 112 ? 71.971 18.432 0.164 1.00 33.52 104 GLU A N 1
ATOM 612 C CA . GLU A 1 112 ? 73.022 18.760 1.129 1.00 35.46 104 GLU A CA 1
ATOM 613 C C . GLU A 1 112 ? 73.300 20.247 1.108 1.00 35.06 104 GLU A C 1
ATOM 614 O O . GLU A 1 112 ? 73.438 20.857 0.042 1.00 36.10 104 GLU A O 1
ATOM 620 N N . ILE A 1 113 ? 73.368 20.827 2.305 1.00 35.96 105 ILE A N 1
ATOM 621 C CA . ILE A 1 113 ? 73.535 22.270 2.471 1.00 34.45 105 ILE A CA 1
ATOM 622 C C . ILE A 1 113 ? 74.816 22.579 3.264 1.00 36.64 105 ILE A C 1
ATOM 623 O O . ILE A 1 113 ? 75.099 21.959 4.296 1.00 33.30 105 ILE A O 1
ATOM 628 N N . TYR A 1 114 ? 75.592 23.529 2.750 1.00 37.00 106 TYR A N 1
ATOM 629 C CA . TYR A 1 114 ? 76.956 23.751 3.219 1.00 37.85 106 TYR A CA 1
ATOM 630 C C . TYR A 1 114 ? 77.091 25.147 3.762 1.00 36.96 106 TYR A C 1
ATOM 631 O O . TYR A 1 114 ? 76.667 26.120 3.138 1.00 35.17 106 TYR A O 1
ATOM 640 N N . GLN A 1 115 ? 77.709 25.226 4.933 1.00 38.54 107 GLN A N 1
ATOM 641 C CA . GLN A 1 115 ? 78.002 26.483 5.586 1.00 41.09 107 GLN A CA 1
ATOM 642 C C . GLN A 1 115 ? 78.823 27.379 4.644 1.00 39.83 107 GLN A C 1
ATOM 643 O O . GLN A 1 115 ? 78.480 28.546 4.424 1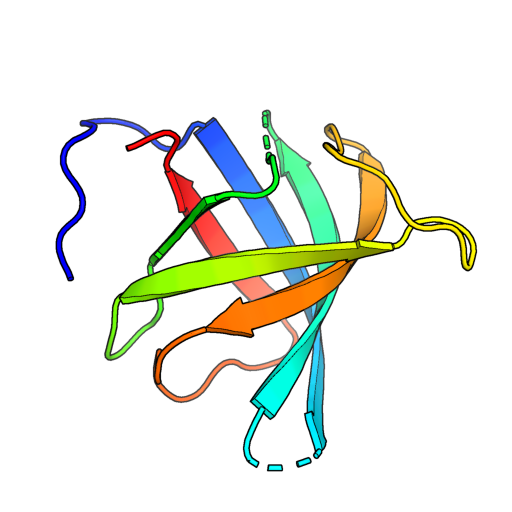.00 42.07 107 GLN A O 1
ATOM 649 N N . THR A 1 116 ? 79.874 26.806 4.060 1.00 41.94 108 THR A N 1
ATOM 650 C CA . THR A 1 116 ? 80.641 27.443 2.975 1.00 47.70 108 THR A CA 1
ATOM 651 C C . THR A 1 116 ? 81.038 26.372 1.968 1.00 48.15 108 THR A C 1
ATOM 652 O O . THR A 1 116 ? 81.024 25.175 2.255 1.00 46.54 108 THR A O 1
#

Secondary structure (DSSP, 8-state):
-----SS-SEEEEEEEEEE---EEEEEEEEE--BTTPEEE-SS-EEEEEEEEETTEEESB--TT-EEEEEEES------TT-EEEEE--

Organism: Pyrococcus furiosus (strain ATCC 43587 / DSM 3638 / JCM 8422 / Vc1) (NCBI:txid186497)

Nearest PDB structures (foldseek):
  4pgo-assembly1_A  TM=1.004E+00  e=8.560E-13  Pyrococcus furiosus DSM 3638
  7anu-assembly2_B  TM=9.040E-01  e=2.926E-07  Pyrococcus abyssi GE5
  4aca-assembly1_A  TM=8.043E-01  e=3.039E-03  Methanococcus maripaludis
  5w75-assembly4_D  TM=7.766E-01  e=6.239E-03  Thermotoga neapolitana DSM 4359
  4acb-assembly1_A  TM=7.691E-01  e=6.914E-03  Methanococcus maripaludis

Foldseek 3Di:
DDADDDAFQWKWQFADWDPPVWIKTWTFTAAGAFFQWWKQAPADIWGWHWKDFPNHTDGDDGGGTTIITIIHDDNDDDDRGDMIGIHPD

CATH classification: 2.40.30.10